Protein AF-A0A2G9YHU0-F1 (afdb_monomer_lite)

Secondary structure (DSSP, 8-state):
-HHHHHHHHHHHHHHHHHHHHHHHHHHHHHHHHHHHHHHHHHHHHHHHHHHHHHHHHHHHHHHHHHHTT-STTHHHHHHHHHHHHHHHHHHHHHHHHHHHHHHHHHHHHHHHHHHHHHHHHHHHHHHHHHHHHHHHHHHHHHHHHHHTT-HHHHHHHHHHHHHHHHHHHHHHHHHHT-

pLDDT: mean 85.71, std 12.7, range [45.47, 98.62]

Foldseek 3Di:
DVLVVLLVVLVVLLVVLVVVLVVLVVVLVVLVVVLVVLVVVLVVLVVVLVVLVVVLVVLVVVLVVVVVPDDPCNVVSVVVSVVSVVVSVVSVVVSVVSVVVSVVSVVVSVVSVVVSVVSVVVSVVSVLVSVLSVVVVVLVVVLCVVCVPPPPSSVVSVVVVVVVSVVSVVVVVVVVPD

Structure (mmCIF, N/CA/C/O backbone):
data_AF-A0A2G9YHU0-F1
#
_entry.id   AF-A0A2G9YHU0-F1
#
loop_
_atom_site.group_PDB
_atom_site.id
_atom_site.type_symbol
_atom_site.label_atom_id
_atom_site.label_alt_id
_atom_site.label_comp_id
_atom_site.label_asym_id
_atom_site.label_entity_id
_atom_site.label_seq_id
_atom_site.pdbx_PDB_ins_code
_atom_site.Cartn_x
_atom_site.Cartn_y
_atom_site.Cartn_z
_atom_site.occupancy
_atom_site.B_iso_or_equiv
_atom_site.auth_seq_id
_atom_site.auth_comp_id
_atom_site.auth_asym_id
_atom_site.auth_atom_id
_atom_site.pdbx_PDB_model_num
ATOM 1 N N . SER A 1 1 ? 19.399 -10.855 -33.522 1.00 75.50 1 SER A N 1
ATOM 2 C CA . SER A 1 1 ? 20.306 -9.708 -33.266 1.00 75.50 1 SER A CA 1
ATOM 3 C C . SER A 1 1 ? 20.330 -9.378 -31.775 1.00 75.50 1 SER A C 1
ATOM 5 O O . SER A 1 1 ? 19.278 -9.422 -31.148 1.00 75.50 1 SER A O 1
ATOM 7 N N . PHE A 1 2 ? 21.491 -9.037 -31.202 1.00 84.06 2 PHE A N 1
ATOM 8 C CA . PHE A 1 2 ? 21.651 -8.672 -29.781 1.00 84.06 2 PHE A CA 1
ATOM 9 C C . PHE A 1 2 ? 20.652 -7.591 -29.313 1.00 84.06 2 PHE A C 1
ATOM 11 O O . PHE A 1 2 ? 20.004 -7.749 -28.280 1.00 84.06 2 PHE A O 1
ATOM 18 N N . LEU A 1 3 ? 20.436 -6.544 -30.123 1.00 85.19 3 LEU A N 1
ATOM 19 C CA . LEU A 1 3 ? 19.481 -5.466 -29.817 1.00 85.19 3 LEU A CA 1
ATOM 20 C C . LEU A 1 3 ? 18.029 -5.960 -29.742 1.00 85.19 3 LEU A C 1
ATOM 22 O O . LEU A 1 3 ? 17.271 -5.530 -28.879 1.00 85.19 3 LEU A O 1
ATOM 26 N N . GLN A 1 4 ? 17.646 -6.905 -30.602 1.00 88.06 4 GLN A N 1
ATOM 27 C CA . GLN A 1 4 ? 16.307 -7.497 -30.594 1.00 88.06 4 GLN A CA 1
ATOM 28 C C . GLN A 1 4 ? 16.059 -8.314 -29.320 1.00 88.06 4 GLN A C 1
ATOM 30 O O . GLN A 1 4 ? 14.980 -8.223 -28.740 1.00 88.06 4 GLN A O 1
ATOM 35 N N . ASN A 1 5 ? 17.066 -9.056 -28.850 1.00 91.19 5 ASN A N 1
ATOM 36 C CA . ASN A 1 5 ? 16.973 -9.793 -27.589 1.00 91.19 5 ASN A CA 1
ATOM 37 C C . ASN A 1 5 ? 16.844 -8.837 -26.395 1.00 91.19 5 ASN A C 1
ATOM 39 O O . ASN A 1 5 ? 16.024 -9.078 -25.511 1.00 91.19 5 ASN A O 1
ATOM 43 N N . LYS A 1 6 ? 17.581 -7.716 -26.398 1.00 89.50 6 LYS A N 1
ATOM 44 C CA . LYS A 1 6 ? 17.480 -6.682 -25.356 1.00 89.50 6 LYS A CA 1
ATOM 45 C C . LYS A 1 6 ? 16.096 -6.020 -25.326 1.00 89.50 6 LYS A C 1
ATOM 47 O O . LYS A 1 6 ? 15.517 -5.887 -24.253 1.00 89.50 6 LYS A O 1
ATOM 52 N N . ILE A 1 7 ? 15.530 -5.687 -26.489 1.00 91.50 7 ILE A N 1
ATOM 53 C CA . ILE A 1 7 ? 14.160 -5.152 -26.607 1.00 91.50 7 ILE A CA 1
ATOM 54 C C . ILE A 1 7 ? 13.130 -6.172 -26.105 1.00 91.50 7 ILE A C 1
ATOM 56 O O . ILE A 1 7 ? 12.241 -5.816 -25.335 1.00 91.50 7 ILE A O 1
ATOM 60 N N . LYS A 1 8 ? 13.258 -7.451 -26.489 1.00 95.00 8 LYS A N 1
ATOM 61 C CA . LYS A 1 8 ? 12.355 -8.516 -26.025 1.00 95.00 8 LYS A CA 1
ATOM 62 C C . LYS A 1 8 ? 12.417 -8.685 -24.504 1.00 95.00 8 LYS A C 1
ATOM 64 O O . LYS A 1 8 ? 11.370 -8.788 -23.875 1.00 95.00 8 LYS A O 1
ATOM 69 N N . LYS A 1 9 ? 13.617 -8.660 -23.915 1.00 94.81 9 LYS A N 1
ATOM 70 C CA . LYS A 1 9 ? 13.801 -8.711 -22.458 1.00 94.81 9 LYS A CA 1
ATOM 71 C C . LYS A 1 9 ? 13.113 -7.531 -21.765 1.00 94.81 9 LYS A C 1
ATOM 73 O O . LYS A 1 9 ? 12.344 -7.757 -20.840 1.00 94.81 9 LYS A O 1
ATOM 78 N N . LEU A 1 10 ? 13.326 -6.308 -22.252 1.00 93.50 10 LEU A N 1
ATOM 79 C CA . LEU A 1 10 ? 12.686 -5.111 -21.695 1.00 93.50 10 LEU A CA 1
ATOM 80 C C . LEU A 1 10 ? 11.157 -5.170 -21.802 1.00 93.50 10 LEU A C 1
ATOM 82 O O . LEU A 1 10 ? 10.477 -4.828 -20.845 1.00 93.50 10 LEU A O 1
ATOM 86 N N . ASN A 1 11 ? 10.605 -5.665 -22.915 1.00 94.50 11 ASN A N 1
ATOM 87 C CA . ASN A 1 11 ? 9.157 -5.864 -23.051 1.00 94.50 11 ASN A CA 1
ATOM 88 C C . ASN A 1 11 ? 8.593 -6.810 -21.985 1.00 94.50 11 ASN A C 1
ATOM 90 O O . ASN A 1 11 ? 7.538 -6.527 -21.424 1.00 94.50 11 ASN A O 1
ATOM 94 N N . LEU A 1 12 ? 9.289 -7.916 -21.706 1.00 97.12 12 LEU A N 1
ATOM 95 C CA . LEU A 1 12 ? 8.872 -8.862 -20.670 1.00 97.12 12 LEU A CA 1
ATOM 96 C C . LEU A 1 12 ? 8.942 -8.230 -19.276 1.00 97.12 12 LEU A C 1
ATOM 98 O O . LEU A 1 12 ? 7.997 -8.371 -18.509 1.00 97.12 12 LEU A O 1
ATOM 102 N N . GLN A 1 13 ? 10.014 -7.494 -18.975 1.00 94.56 13 GLN A N 1
ATOM 103 C CA . GLN A 1 13 ? 10.182 -6.808 -17.689 1.00 94.56 13 GLN A CA 1
ATOM 104 C C . GLN A 1 13 ? 9.116 -5.726 -17.465 1.00 94.56 13 GLN A C 1
ATOM 106 O O . GLN A 1 13 ? 8.510 -5.685 -16.400 1.00 94.56 13 GLN A O 1
ATOM 111 N N . ILE A 1 14 ? 8.821 -4.917 -18.488 1.00 96.06 14 ILE A N 1
ATOM 112 C CA . ILE A 1 14 ? 7.749 -3.912 -18.446 1.00 96.06 14 ILE A CA 1
ATOM 113 C C . ILE A 1 14 ? 6.390 -4.589 -18.247 1.00 96.06 14 ILE A C 1
ATOM 115 O O . ILE A 1 14 ? 5.588 -4.144 -17.431 1.00 96.06 14 ILE A O 1
ATOM 119 N N . GLY A 1 15 ? 6.122 -5.675 -18.981 1.00 96.81 15 GLY A N 1
ATOM 120 C CA . GLY A 1 15 ? 4.884 -6.441 -18.844 1.00 96.81 15 GLY A CA 1
ATOM 121 C C . GLY A 1 15 ? 4.704 -7.003 -17.434 1.00 96.81 15 GLY A C 1
ATOM 122 O O . GLY A 1 15 ? 3.647 -6.822 -16.836 1.00 96.81 15 GLY A O 1
ATOM 123 N N . GLN A 1 16 ? 5.753 -7.615 -16.883 1.00 97.06 16 GLN A N 1
ATOM 124 C CA . GLN A 1 16 ? 5.774 -8.115 -15.510 1.00 97.06 16 GLN A CA 1
ATOM 125 C C . GLN A 1 16 ? 5.538 -6.992 -14.493 1.00 97.06 16 GLN A C 1
ATOM 127 O O . GLN A 1 16 ? 4.684 -7.133 -13.621 1.00 97.06 16 GLN A O 1
ATOM 132 N N . GLY A 1 17 ? 6.237 -5.863 -14.633 1.00 96.50 17 GLY A N 1
ATOM 133 C CA . GLY A 1 17 ? 6.063 -4.712 -13.750 1.00 96.50 17 GLY A CA 1
ATOM 134 C C . GLY A 1 17 ? 4.639 -4.153 -13.790 1.00 96.50 17 GLY A C 1
ATOM 135 O O . GLY A 1 17 ? 4.060 -3.861 -12.751 1.00 96.50 17 GLY A O 1
ATOM 136 N N . ASN A 1 18 ? 4.020 -4.068 -14.970 1.00 97.00 18 ASN A N 1
ATOM 137 C CA . ASN A 1 18 ? 2.636 -3.603 -15.092 1.00 97.00 18 ASN A CA 1
ATOM 138 C C . ASN A 1 18 ? 1.635 -4.548 -14.408 1.00 97.00 18 ASN A C 1
ATOM 140 O O . ASN A 1 18 ? 0.647 -4.083 -13.840 1.00 97.00 18 ASN A O 1
ATOM 144 N N . LEU A 1 19 ? 1.881 -5.863 -14.448 1.00 98.19 19 LEU A N 1
ATOM 145 C CA . LEU A 1 19 ? 1.065 -6.836 -13.718 1.00 98.19 19 LEU A CA 1
ATOM 146 C C . LEU A 1 19 ? 1.221 -6.670 -12.204 1.00 98.19 19 LEU A C 1
ATOM 148 O O . LEU A 1 19 ? 0.216 -6.646 -11.504 1.00 98.19 19 LEU A O 1
ATOM 152 N N . MET A 1 20 ? 2.447 -6.475 -11.720 1.00 97.50 20 MET A N 1
ATOM 153 C CA . MET A 1 20 ? 2.717 -6.194 -10.306 1.00 97.50 20 MET A CA 1
ATOM 154 C C . MET A 1 20 ? 2.054 -4.887 -9.841 1.00 97.50 20 MET A C 1
ATOM 156 O O . MET A 1 20 ? 1.403 -4.876 -8.806 1.00 97.50 20 MET A O 1
ATOM 160 N N . ILE A 1 21 ? 2.101 -3.804 -10.632 1.00 97.62 21 ILE A N 1
ATOM 161 C CA . ILE A 1 21 ? 1.372 -2.554 -10.321 1.00 97.62 21 ILE A CA 1
ATOM 162 C C . ILE A 1 21 ? -0.132 -2.803 -10.184 1.00 97.62 21 ILE A C 1
ATOM 164 O O . ILE A 1 21 ? -0.789 -2.195 -9.336 1.00 97.62 21 ILE A O 1
ATOM 168 N N . LYS A 1 22 ? -0.697 -3.645 -11.057 1.00 98.06 22 LYS A N 1
ATOM 169 C CA . LYS A 1 22 ? -2.117 -3.993 -11.002 1.00 98.06 22 LYS A CA 1
ATOM 170 C C . LYS A 1 22 ? -2.435 -4.779 -9.732 1.00 98.06 22 LYS A C 1
ATOM 172 O O . LYS A 1 22 ? -3.439 -4.477 -9.098 1.00 98.06 22 LYS A O 1
ATOM 177 N N . ASP A 1 23 ? -1.589 -5.738 -9.376 1.00 97.88 23 ASP A N 1
ATOM 178 C CA . ASP A 1 23 ? -1.731 -6.558 -8.172 1.00 97.88 23 ASP A CA 1
ATOM 179 C C . ASP A 1 23 ? -1.664 -5.710 -6.894 1.00 97.88 23 ASP A C 1
ATOM 181 O O . ASP A 1 23 ? -2.615 -5.700 -6.115 1.00 97.88 23 ASP A O 1
ATOM 185 N N . ILE A 1 24 ? -0.639 -4.861 -6.764 1.00 97.88 24 ILE A N 1
ATOM 186 C CA . ILE A 1 24 ? -0.524 -3.883 -5.670 1.00 97.88 24 ILE A CA 1
ATOM 187 C C . ILE A 1 24 ? -1.751 -2.959 -5.641 1.00 97.88 24 ILE A C 1
ATOM 189 O O . ILE A 1 24 ? -2.280 -2.628 -4.585 1.00 97.88 24 ILE A O 1
ATOM 193 N N . GLY A 1 25 ? -2.267 -2.561 -6.809 1.00 98.06 25 GLY A N 1
ATOM 194 C CA . GLY A 1 25 ? -3.503 -1.786 -6.907 1.00 98.06 25 GLY A CA 1
ATOM 195 C C . GLY A 1 25 ? -4.731 -2.496 -6.324 1.00 98.06 25 GLY A C 1
ATOM 196 O O . GLY A 1 25 ? -5.563 -1.834 -5.708 1.00 98.06 25 GLY A O 1
ATOM 197 N N . ILE A 1 26 ? -4.839 -3.815 -6.493 1.00 98.44 26 ILE A N 1
ATOM 198 C CA . ILE A 1 26 ? -5.908 -4.632 -5.900 1.00 98.44 26 ILE A CA 1
ATOM 199 C C . ILE A 1 26 ? -5.705 -4.749 -4.386 1.00 98.44 26 ILE A C 1
ATOM 201 O O . ILE A 1 26 ? -6.672 -4.607 -3.640 1.00 98.44 26 ILE A O 1
ATOM 205 N N . GLN A 1 27 ? -4.466 -4.949 -3.929 1.00 98.12 27 GLN A N 1
ATOM 206 C CA . GLN A 1 27 ? -4.137 -4.990 -2.501 1.00 98.12 27 GLN A CA 1
ATOM 207 C C . GLN A 1 27 ? -4.520 -3.682 -1.802 1.00 98.12 27 GLN A C 1
ATOM 209 O O . GLN A 1 27 ? -5.249 -3.724 -0.818 1.00 98.12 27 GLN A O 1
ATOM 214 N N . ILE A 1 28 ? -4.155 -2.527 -2.374 1.00 98.31 28 ILE A N 1
ATOM 215 C CA . ILE A 1 28 ? -4.538 -1.203 -1.855 1.00 98.31 28 ILE A CA 1
ATOM 216 C C . ILE A 1 28 ? -6.060 -1.083 -1.710 1.00 98.31 28 ILE A C 1
ATOM 218 O O . ILE A 1 28 ? -6.538 -0.641 -0.670 1.00 98.31 28 ILE A O 1
ATOM 222 N N . GLN A 1 29 ? -6.834 -1.500 -2.719 1.00 98.44 29 GLN A N 1
ATOM 223 C CA . GLN A 1 29 ? -8.302 -1.470 -2.647 1.00 98.44 29 GLN A CA 1
ATOM 224 C C . GLN A 1 29 ? -8.851 -2.385 -1.542 1.00 98.44 29 GLN A C 1
ATOM 226 O O . GLN A 1 29 ? -9.826 -2.035 -0.874 1.00 98.44 29 GLN A O 1
ATOM 231 N N . GLY A 1 30 ? -8.231 -3.551 -1.344 1.00 98.38 30 GLY A N 1
ATOM 232 C CA . GLY A 1 30 ? -8.536 -4.455 -0.237 1.00 98.38 30 GLY A CA 1
ATOM 233 C C . GLY A 1 30 ? -8.295 -3.787 1.116 1.00 98.38 30 GLY A C 1
ATOM 234 O O . GLY A 1 30 ? -9.221 -3.689 1.922 1.00 98.38 30 GLY A O 1
ATOM 235 N N . THR A 1 31 ? -7.099 -3.236 1.323 1.00 97.69 31 THR A N 1
ATOM 236 C CA . THR A 1 31 ? -6.722 -2.528 2.553 1.00 97.69 31 THR A CA 1
ATOM 237 C C . THR A 1 31 ? -7.624 -1.316 2.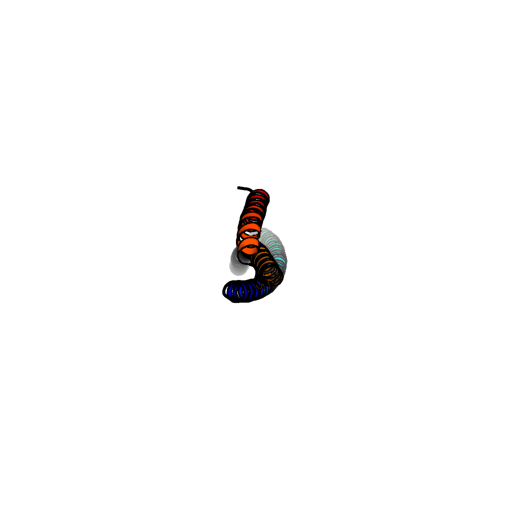810 1.00 97.69 31 THR A C 1
ATOM 239 O O . THR A 1 31 ? -8.067 -1.106 3.934 1.00 97.69 31 THR A O 1
ATOM 242 N N . GLU A 1 32 ? -7.985 -0.537 1.784 1.00 98.25 32 GLU A N 1
ATOM 243 C CA . GLU A 1 32 ? -8.938 0.579 1.915 1.00 98.25 32 GLU A CA 1
ATOM 244 C C . GLU A 1 32 ? -10.315 0.116 2.399 1.00 98.25 32 GLU A C 1
ATOM 246 O O . GLU A 1 32 ? -10.923 0.749 3.266 1.00 98.25 32 GLU A O 1
ATOM 251 N N . LYS A 1 33 ? -10.808 -1.009 1.873 1.00 98.62 33 LYS A N 1
ATOM 252 C CA . LYS A 1 33 ? -12.073 -1.591 2.326 1.00 98.62 33 LYS A CA 1
ATOM 253 C C . LYS A 1 33 ? -11.990 -2.023 3.790 1.00 98.62 33 LYS A C 1
ATOM 255 O O . LYS A 1 33 ? -12.926 -1.768 4.545 1.00 98.62 33 LYS A O 1
ATOM 260 N N . GLU A 1 34 ? -10.885 -2.637 4.201 1.00 98.12 34 GLU A N 1
ATOM 261 C CA . GLU A 1 34 ? -10.658 -3.031 5.595 1.00 98.12 34 GLU A CA 1
ATOM 262 C C . GLU A 1 34 ? -10.553 -1.823 6.534 1.00 98.12 34 GLU A C 1
ATOM 264 O O . GLU A 1 34 ? -11.130 -1.848 7.623 1.00 98.12 34 GLU A O 1
ATOM 269 N N . ILE A 1 35 ? -9.908 -0.732 6.106 1.00 98.44 35 ILE A N 1
ATOM 270 C CA . ILE A 1 35 ? -9.858 0.536 6.854 1.00 98.44 35 ILE A CA 1
ATOM 271 C C . ILE A 1 35 ? -11.266 1.099 7.066 1.00 98.44 35 ILE A C 1
ATOM 273 O O . ILE A 1 35 ? -11.582 1.559 8.169 1.00 98.44 35 ILE A O 1
ATOM 277 N N . ASN A 1 36 ? -12.122 1.054 6.042 1.00 98.44 36 ASN A N 1
ATOM 278 C CA . ASN A 1 36 ? -13.503 1.531 6.140 1.00 98.44 36 ASN A CA 1
ATOM 279 C C . ASN A 1 36 ? -14.309 0.687 7.134 1.00 98.44 36 ASN A C 1
ATOM 281 O O . ASN A 1 36 ? -14.852 1.233 8.090 1.00 98.44 36 ASN A O 1
ATOM 285 N N . VAL A 1 37 ? -14.280 -0.643 6.994 1.00 98.38 37 VAL A N 1
ATOM 286 C CA . VAL A 1 37 ? -14.945 -1.568 7.932 1.00 98.38 37 VAL A CA 1
ATOM 287 C C . VAL A 1 37 ? -14.447 -1.363 9.367 1.00 98.38 37 VAL A C 1
ATOM 289 O O . VAL A 1 37 ? -15.231 -1.340 10.316 1.00 98.38 37 VAL A O 1
ATOM 292 N N . THR A 1 38 ? -13.139 -1.174 9.544 1.00 97.38 38 THR A N 1
ATOM 293 C CA . THR A 1 38 ? -12.536 -0.915 10.857 1.00 97.38 38 THR A CA 1
ATOM 294 C C . THR A 1 38 ? -12.992 0.435 11.423 1.00 97.38 38 THR A C 1
ATOM 296 O O . THR A 1 38 ? -13.277 0.538 12.614 1.00 97.38 38 THR A O 1
ATOM 299 N N . SER A 1 39 ? -13.125 1.465 10.583 1.00 97.94 39 SER A N 1
ATOM 300 C CA . SER A 1 39 ? -13.613 2.797 10.975 1.00 97.94 39 SER A CA 1
ATOM 301 C C . SER A 1 39 ? -15.083 2.789 11.400 1.00 97.94 39 SER A C 1
ATOM 303 O O . SER A 1 39 ? -15.443 3.442 12.387 1.00 97.94 39 SER A O 1
ATOM 305 N N . ASP A 1 40 ? -15.915 2.012 10.711 1.00 98.25 40 ASP A N 1
ATOM 306 C CA . ASP A 1 40 ? -17.314 1.806 11.090 1.00 98.25 40 ASP A CA 1
ATOM 307 C C . ASP A 1 40 ? -17.386 1.120 12.458 1.00 98.25 40 ASP A C 1
ATOM 309 O O . ASP A 1 40 ? -18.048 1.608 13.376 1.00 98.25 40 ASP A O 1
ATOM 313 N N . LYS A 1 41 ? -16.580 0.071 12.661 1.00 97.50 41 LYS A N 1
ATOM 314 C CA . LYS A 1 41 ? -16.517 -0.646 13.939 1.00 97.50 41 LYS A CA 1
ATOM 315 C C . LYS A 1 41 ? -16.014 0.218 15.098 1.00 97.50 41 LYS A C 1
ATOM 317 O O . LYS A 1 41 ? -16.503 0.079 16.220 1.00 97.50 41 LYS A O 1
ATOM 322 N N . ILE A 1 42 ? -15.073 1.136 14.853 1.00 97.56 42 ILE A N 1
ATOM 323 C CA . ILE A 1 42 ? -14.651 2.154 15.836 1.00 97.56 42 ILE A CA 1
ATOM 324 C C . ILE A 1 42 ? -15.845 3.020 16.237 1.00 97.56 42 ILE A C 1
ATOM 326 O O . ILE A 1 42 ? -16.068 3.253 17.425 1.00 97.56 42 ILE A O 1
ATOM 330 N N . SER A 1 43 ? -16.627 3.477 15.260 1.00 97.75 43 SER A N 1
ATOM 331 C CA . SER A 1 43 ? -17.787 4.343 15.488 1.00 97.75 43 SER A CA 1
ATOM 332 C C . SER A 1 43 ? -18.872 3.633 16.301 1.00 97.75 43 SER A C 1
ATOM 334 O O . SER A 1 43 ? -19.346 4.176 17.302 1.00 97.75 43 SER A O 1
ATOM 336 N N . GLU A 1 44 ? -19.197 2.391 15.940 1.00 96.38 44 GLU A N 1
ATOM 337 C CA . GLU A 1 44 ? -20.127 1.530 16.679 1.00 96.38 44 GLU A CA 1
ATOM 338 C C . GLU A 1 44 ? -19.652 1.269 18.116 1.00 96.38 44 GLU A C 1
ATOM 340 O O . GLU A 1 44 ? -20.416 1.424 19.071 1.00 96.38 44 GLU A O 1
ATOM 345 N N . THR A 1 45 ? -18.370 0.937 18.294 1.00 94.12 45 THR A N 1
ATOM 346 C CA . THR A 1 45 ? -17.789 0.650 19.616 1.00 94.12 45 THR A CA 1
ATOM 347 C C . THR A 1 45 ? -17.781 1.897 20.502 1.00 94.12 45 THR A C 1
ATOM 349 O O . THR A 1 45 ? -18.121 1.820 21.683 1.00 94.12 45 THR A O 1
ATOM 352 N N . ARG A 1 46 ? -17.459 3.071 19.942 1.00 95.81 46 ARG A N 1
ATOM 353 C CA . ARG A 1 46 ? -17.535 4.357 20.657 1.00 95.81 46 ARG A CA 1
ATOM 354 C C . ARG A 1 46 ? -18.962 4.685 21.082 1.00 95.81 46 ARG A C 1
ATOM 356 O O . ARG A 1 46 ? -19.166 5.168 22.195 1.00 95.81 46 ARG A O 1
ATOM 363 N N . PHE A 1 47 ? -19.943 4.417 20.222 1.00 95.25 47 PHE A N 1
ATOM 364 C CA . PHE A 1 47 ? -21.352 4.608 20.557 1.00 95.25 47 PHE A CA 1
ATOM 365 C C . PHE A 1 47 ? -21.788 3.689 21.706 1.00 95.25 47 PHE A C 1
ATOM 367 O O . PHE A 1 47 ? -22.339 4.173 22.695 1.00 95.25 47 PHE A O 1
ATOM 374 N N . ALA A 1 48 ? -21.468 2.394 21.631 1.00 90.31 48 ALA A N 1
ATOM 375 C CA . ALA A 1 48 ? -21.746 1.433 22.699 1.00 90.31 48 ALA A CA 1
ATOM 376 C C . ALA A 1 48 ? -21.088 1.830 24.032 1.00 90.31 48 ALA A C 1
ATOM 378 O O . ALA A 1 48 ? -21.741 1.799 25.076 1.00 90.31 48 ALA A O 1
ATOM 379 N N . LEU A 1 49 ? -19.823 2.268 24.004 1.00 92.06 49 LEU A N 1
ATOM 380 C CA . LEU A 1 49 ? -19.121 2.743 25.198 1.00 92.06 49 LEU A CA 1
ATOM 381 C C . LEU A 1 49 ? -19.815 3.964 25.812 1.00 92.06 49 LEU A C 1
ATOM 383 O O . LEU A 1 49 ? -20.036 4.012 27.020 1.00 92.06 49 LEU A O 1
ATOM 387 N N . LYS A 1 50 ? -20.205 4.939 24.983 1.00 93.62 50 LYS A N 1
ATOM 388 C CA . LYS A 1 50 ? -20.925 6.137 25.432 1.00 93.62 50 LYS A CA 1
ATOM 389 C C . LYS A 1 50 ? -22.251 5.781 26.107 1.00 93.62 50 LYS A C 1
ATOM 391 O O . LYS A 1 50 ? -22.552 6.319 27.173 1.00 93.62 50 LYS A O 1
ATOM 396 N N . GLU A 1 51 ? -23.035 4.887 25.510 1.00 91.69 51 GLU A N 1
ATOM 397 C CA . GLU A 1 51 ? -24.312 4.460 26.085 1.00 91.69 51 GLU A CA 1
ATOM 398 C C . GLU A 1 51 ? -24.126 3.680 27.389 1.00 91.69 51 GLU A C 1
ATOM 400 O O . GLU A 1 51 ? -24.841 3.931 28.359 1.00 91.69 51 GLU A O 1
ATOM 405 N N . SER A 1 52 ? -23.116 2.815 27.457 1.00 88.06 52 SER A N 1
ATOM 406 C CA . SER A 1 52 ? -22.792 2.066 28.671 1.00 88.06 52 SER A CA 1
ATOM 407 C C . SER A 1 52 ? -22.337 2.983 29.817 1.00 88.06 52 SER A C 1
ATOM 409 O O . SER A 1 52 ? -22.821 2.857 30.941 1.00 88.06 52 SER A O 1
ATOM 411 N N . LEU A 1 53 ? -21.503 3.994 29.542 1.00 89.19 53 LEU A N 1
ATOM 412 C CA . LEU A 1 53 ? -21.123 5.017 30.529 1.00 89.19 53 LEU A CA 1
ATOM 413 C C . LEU A 1 53 ? -22.321 5.862 30.990 1.00 89.19 53 LEU A C 1
ATOM 415 O O . LEU A 1 53 ? -22.411 6.240 32.160 1.00 89.19 53 LEU A O 1
ATOM 419 N N . ARG A 1 54 ? -23.270 6.150 30.090 1.00 90.25 54 ARG A N 1
ATOM 420 C CA . ARG A 1 54 ? -24.511 6.860 30.428 1.00 90.25 54 ARG A CA 1
ATOM 421 C C . ARG A 1 54 ? -25.387 6.046 31.380 1.00 90.25 54 ARG A C 1
ATOM 423 O O . ARG A 1 54 ? -25.972 6.633 32.289 1.00 90.25 54 ARG A O 1
ATOM 430 N N . ILE A 1 55 ? -25.494 4.734 31.167 1.00 87.94 55 ILE A N 1
ATOM 431 C CA . ILE A 1 55 ? -26.220 3.819 32.060 1.00 87.94 55 ILE A CA 1
ATOM 432 C C . ILE A 1 55 ? -25.505 3.739 33.408 1.00 87.94 55 ILE A C 1
ATOM 434 O O . ILE A 1 55 ? -26.147 3.979 34.424 1.00 87.94 55 ILE A O 1
ATOM 438 N N . LEU A 1 56 ? -24.185 3.527 33.412 1.00 86.69 56 LEU A N 1
ATOM 439 C CA . LEU A 1 56 ? -23.377 3.481 34.633 1.00 86.69 56 LEU A CA 1
ATOM 440 C C . LEU A 1 56 ? -23.615 4.720 35.509 1.00 86.69 56 LEU A C 1
ATOM 442 O O . LEU A 1 56 ? -23.984 4.592 36.667 1.00 86.69 56 LEU A O 1
ATOM 446 N N . ASN A 1 57 ? -23.528 5.922 34.934 1.00 86.75 57 ASN A N 1
ATOM 447 C CA . ASN A 1 57 ? -23.756 7.175 35.661 1.00 86.75 57 ASN A CA 1
ATOM 448 C C . ASN A 1 57 ? -25.191 7.308 36.217 1.00 86.75 57 ASN A C 1
ATOM 450 O O . ASN A 1 57 ? -25.408 7.951 37.241 1.00 86.75 57 ASN A O 1
ATOM 454 N N . LYS A 1 58 ? -26.196 6.728 35.548 1.00 86.81 58 LYS A N 1
ATOM 455 C CA . LYS A 1 58 ? -27.573 6.708 36.066 1.00 86.81 58 LYS A CA 1
ATOM 456 C C . LYS A 1 58 ? -27.723 5.733 37.228 1.00 86.81 58 LYS A C 1
ATOM 458 O O . LYS A 1 58 ? -28.365 6.090 38.208 1.00 86.81 58 LYS A O 1
ATOM 463 N N . GLU A 1 59 ? -27.149 4.539 37.111 1.00 82.19 59 GLU A N 1
ATOM 464 C CA . GLU A 1 59 ? -27.217 3.512 38.152 1.00 82.19 59 GLU A CA 1
ATOM 465 C C . GLU A 1 59 ? -26.417 3.922 39.396 1.00 82.19 59 GLU A C 1
ATOM 467 O O . GLU A 1 59 ? -26.947 3.842 40.499 1.00 82.19 59 GLU A O 1
ATOM 472 N N . SER A 1 60 ? -25.217 4.499 39.245 1.00 79.94 60 SER A N 1
ATOM 473 C CA . SER A 1 60 ? -24.440 5.032 40.377 1.00 79.94 60 SER A CA 1
ATOM 474 C C . SER A 1 60 ? -25.229 6.062 41.196 1.00 79.94 60 SER A C 1
ATOM 476 O O . SER A 1 60 ? -25.266 5.979 42.417 1.00 79.94 60 SER A O 1
ATOM 478 N N . LYS A 1 61 ? -25.943 6.981 40.528 1.00 80.19 61 LYS A N 1
ATOM 479 C CA . LYS A 1 61 ? -26.773 8.000 41.196 1.00 80.19 61 LYS A CA 1
ATOM 480 C C . LYS A 1 61 ? -27.991 7.432 41.926 1.00 80.19 61 LYS A C 1
ATOM 482 O O . LYS A 1 61 ? -28.463 8.058 42.869 1.00 80.19 61 LYS A O 1
ATOM 487 N N . LYS A 1 62 ? -28.544 6.300 41.473 1.00 75.56 62 LYS A N 1
ATOM 488 C CA . LYS A 1 62 ? -29.617 5.601 42.201 1.00 75.56 62 LYS A CA 1
ATOM 489 C C . LYS A 1 62 ? -29.066 4.917 43.444 1.00 75.56 62 LYS A C 1
ATOM 491 O O . LYS A 1 62 ? -29.682 5.032 44.496 1.00 75.56 62 LYS A O 1
ATOM 496 N N . GLY A 1 63 ? -27.894 4.292 43.327 1.00 68.81 63 GLY A N 1
ATOM 497 C CA . GLY A 1 63 ? -27.189 3.676 44.447 1.00 68.81 63 GLY A CA 1
ATOM 498 C C . GLY A 1 63 ? -26.980 4.636 45.606 1.00 68.81 63 GLY A C 1
ATOM 499 O O . GLY A 1 63 ? -27.305 4.291 46.733 1.00 68.81 63 GLY A O 1
ATOM 500 N N . ASP A 1 64 ? -26.549 5.871 45.335 1.00 67.75 64 ASP A N 1
ATOM 501 C CA . ASP A 1 64 ? -26.393 6.904 46.372 1.00 67.75 64 ASP A CA 1
ATOM 502 C C . ASP A 1 64 ? -27.695 7.159 47.163 1.00 67.75 64 ASP A C 1
ATOM 504 O O . ASP A 1 64 ? -27.658 7.440 48.361 1.00 67.75 64 ASP A O 1
ATOM 508 N N . ILE A 1 65 ? -28.856 7.035 46.509 1.00 69.25 65 ILE A N 1
ATOM 509 C CA . ILE A 1 65 ? -30.182 7.216 47.117 1.00 69.25 65 ILE A CA 1
ATOM 510 C C . ILE A 1 65 ? -30.651 5.933 47.828 1.00 69.25 65 ILE A C 1
ATOM 512 O O . ILE A 1 65 ? -31.237 6.017 48.903 1.00 69.25 65 ILE A O 1
ATOM 516 N N . GLU A 1 66 ? -30.389 4.748 47.273 1.00 66.06 66 GLU A N 1
ATOM 517 C CA . GLU A 1 66 ? -30.738 3.451 47.880 1.00 66.06 66 GLU A CA 1
ATOM 518 C C . GLU A 1 66 ? -29.869 3.125 49.105 1.00 66.06 66 GLU A C 1
ATOM 520 O O . GLU A 1 66 ? -30.381 2.596 50.093 1.00 66.06 66 GLU A O 1
ATOM 525 N N . ILE A 1 67 ? -28.588 3.517 49.098 1.00 64.81 67 ILE A N 1
ATOM 526 C CA . ILE A 1 67 ? -27.662 3.421 50.243 1.00 64.81 67 ILE A CA 1
ATOM 527 C C . ILE A 1 67 ? -28.209 4.206 51.444 1.00 64.81 67 ILE A C 1
ATOM 529 O O . ILE A 1 67 ? -28.076 3.766 52.585 1.00 64.81 67 ILE A O 1
ATOM 533 N N . LEU A 1 68 ? -28.863 5.348 51.200 1.00 63.22 68 LEU A N 1
ATOM 534 C CA . LEU A 1 68 ? -29.522 6.130 52.250 1.00 63.22 68 LEU A CA 1
ATOM 535 C C . LEU A 1 68 ? -30.764 5.428 52.835 1.00 63.22 68 LEU A C 1
ATOM 537 O O . LEU A 1 68 ? -31.219 5.832 53.905 1.00 63.22 68 LEU A O 1
ATOM 541 N N . LEU A 1 69 ? -31.324 4.411 52.161 1.00 68.88 69 LEU A N 1
ATOM 542 C CA . LEU A 1 69 ? -32.653 3.856 52.448 1.00 68.88 69 LEU A CA 1
ATOM 543 C C . LEU A 1 69 ? -32.690 2.362 52.857 1.00 68.88 69 LEU A C 1
ATOM 545 O O . LEU A 1 69 ? -33.728 1.942 53.370 1.00 68.88 69 LEU A O 1
ATOM 549 N N . GLY A 1 70 ? -31.623 1.554 52.724 1.00 62.41 70 GLY A N 1
ATOM 550 C CA . GLY A 1 70 ? -31.628 0.177 53.270 1.00 62.41 70 GLY A CA 1
ATOM 551 C C . GLY A 1 70 ? -30.435 -0.736 52.925 1.00 62.41 70 GLY A C 1
ATOM 552 O O . GLY A 1 70 ? -29.832 -0.623 51.865 1.00 62.41 70 GLY A O 1
ATOM 553 N N . SER A 1 71 ? -30.105 -1.680 53.823 1.00 58.53 71 SER A N 1
ATOM 554 C CA . SER A 1 71 ? -28.877 -2.505 53.798 1.00 58.53 71 SER A CA 1
ATOM 555 C C . SER A 1 71 ? -28.950 -3.837 53.029 1.00 58.53 71 SER A C 1
ATOM 557 O O . SER A 1 71 ? -27.905 -4.348 52.632 1.00 58.53 71 SER A O 1
ATOM 559 N N . GLU A 1 72 ? -30.132 -4.422 52.801 1.00 60.38 72 GLU A N 1
ATOM 560 C CA . GLU A 1 72 ? -30.255 -5.781 52.224 1.00 60.38 72 GLU A CA 1
ATOM 561 C C . GLU A 1 72 ? -30.085 -5.847 50.693 1.00 60.38 72 GLU A C 1
ATOM 563 O O . GLU A 1 72 ? -29.696 -6.888 50.174 1.00 60.38 72 GLU A O 1
ATOM 568 N N . GLN A 1 73 ? -30.290 -4.745 49.961 1.00 70.19 73 GLN A N 1
ATOM 569 C CA . GLN A 1 73 ? -30.150 -4.694 48.489 1.00 70.19 73 GLN A CA 1
ATOM 570 C C . GLN A 1 73 ? -28.755 -4.237 48.018 1.00 70.19 73 GLN A C 1
ATOM 572 O O . GLN A 1 73 ? -28.460 -4.196 46.824 1.00 70.19 73 GLN A O 1
ATOM 577 N N .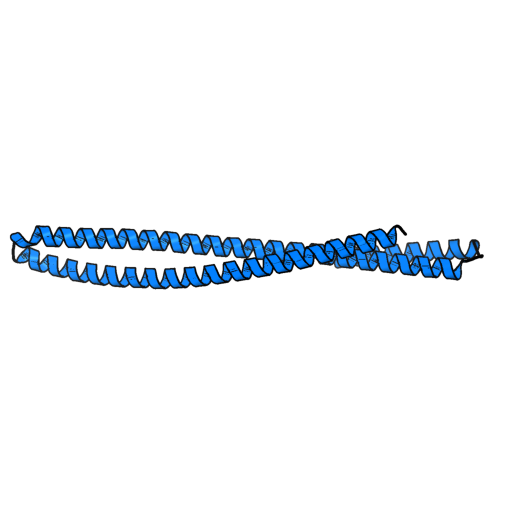 MET A 1 74 ? -27.865 -3.917 48.960 1.00 71.94 74 MET A N 1
ATOM 578 C CA . MET A 1 74 ? -26.562 -3.308 48.682 1.00 71.94 74 MET A CA 1
ATOM 579 C C . MET A 1 74 ? -25.614 -4.226 47.905 1.00 71.94 74 MET A C 1
ATOM 581 O O . MET A 1 74 ? -24.974 -3.790 46.951 1.00 71.94 74 MET A O 1
ATOM 585 N N . SER A 1 75 ? -25.521 -5.503 48.285 1.00 79.94 75 SER A N 1
ATOM 586 C CA . SER A 1 75 ? -24.585 -6.448 47.656 1.00 79.94 75 SER A CA 1
ATOM 587 C C . SER A 1 75 ? -24.887 -6.664 46.169 1.00 79.94 75 SER A C 1
ATOM 589 O O . SER A 1 75 ? -23.968 -6.695 45.343 1.00 79.94 75 SER A O 1
ATOM 591 N N . ASP A 1 76 ? -26.168 -6.771 45.815 1.00 79.12 76 ASP A N 1
ATOM 592 C CA . ASP A 1 76 ? -26.612 -6.960 44.432 1.00 79.12 76 ASP A CA 1
ATOM 593 C C . ASP A 1 76 ? -26.362 -5.702 43.593 1.00 79.12 76 ASP A C 1
ATOM 595 O O . ASP A 1 76 ? -25.872 -5.798 42.464 1.00 79.12 76 ASP A O 1
ATOM 599 N N . PHE A 1 77 ? -26.596 -4.518 44.173 1.00 80.25 77 PHE A N 1
ATOM 600 C CA . PHE A 1 77 ? -26.269 -3.235 43.553 1.00 80.25 77 PHE A CA 1
ATOM 601 C C . PHE A 1 77 ? -24.772 -3.118 43.226 1.00 80.25 77 PHE A C 1
ATOM 603 O O . PHE A 1 77 ? -24.407 -2.880 42.071 1.00 80.25 77 PHE A O 1
ATOM 610 N N . PHE A 1 78 ? -23.890 -3.334 44.211 1.00 80.75 78 PHE A N 1
ATOM 611 C CA . PHE A 1 78 ? -22.440 -3.245 43.997 1.00 80.75 78 PHE A CA 1
ATOM 612 C C . PHE A 1 78 ? -21.953 -4.281 42.982 1.00 80.75 78 PHE A C 1
ATOM 614 O O . PHE A 1 78 ? -21.148 -3.954 42.111 1.00 80.75 78 PHE A O 1
ATOM 621 N N . THR A 1 79 ? -22.492 -5.502 43.027 1.00 85.00 79 THR A N 1
ATOM 622 C CA . THR A 1 79 ? -22.181 -6.543 42.038 1.00 85.00 79 THR A CA 1
ATOM 623 C C . THR A 1 79 ? -22.562 -6.099 40.624 1.00 85.00 79 THR A C 1
ATOM 625 O O . THR A 1 79 ? -21.774 -6.251 39.687 1.00 85.00 79 THR A O 1
ATOM 628 N N . HIS A 1 80 ? -23.750 -5.514 40.446 1.00 83.31 80 HIS A N 1
ATOM 629 C CA . HIS A 1 80 ? -24.181 -4.981 39.156 1.00 83.31 80 HIS A CA 1
ATOM 630 C C . HIS A 1 80 ? -23.273 -3.841 38.669 1.00 83.31 80 HIS A C 1
ATOM 632 O O . HIS A 1 80 ? -22.855 -3.842 37.508 1.00 83.31 80 HIS A O 1
ATOM 638 N N . LEU A 1 81 ? -22.906 -2.914 39.559 1.00 84.12 81 LEU A N 1
ATOM 639 C CA . LEU A 1 81 ? -22.026 -1.792 39.244 1.00 84.12 81 LEU A CA 1
ATOM 640 C C . LEU A 1 81 ? -20.636 -2.267 38.791 1.00 84.12 81 LEU A C 1
ATOM 642 O O . LEU A 1 81 ? -20.175 -1.884 37.716 1.00 84.12 81 LEU A O 1
ATOM 646 N N . THR A 1 82 ? -20.006 -3.171 39.545 1.00 87.31 82 THR A N 1
ATOM 647 C CA . THR A 1 82 ? -18.700 -3.749 39.189 1.00 87.31 82 THR A CA 1
ATOM 648 C C . THR A 1 82 ? -18.751 -4.510 37.861 1.00 87.31 82 THR A C 1
ATOM 650 O O . THR A 1 82 ? -17.807 -4.447 37.064 1.00 87.31 82 THR A O 1
ATOM 653 N N . ASN A 1 83 ? -19.858 -5.200 37.568 1.00 87.81 83 ASN A N 1
ATOM 654 C CA . ASN A 1 83 ? -20.052 -5.861 36.277 1.00 87.81 83 ASN A CA 1
ATOM 655 C C . ASN A 1 83 ? -20.105 -4.853 35.117 1.00 87.81 83 ASN A C 1
ATOM 657 O O . ASN A 1 83 ? -19.473 -5.083 34.081 1.00 87.81 83 ASN A O 1
ATOM 661 N N . LEU A 1 84 ? -20.804 -3.724 35.286 1.00 85.75 84 LEU A N 1
ATOM 662 C CA . LEU A 1 84 ? -20.857 -2.651 34.287 1.00 85.75 84 LEU A CA 1
ATOM 663 C C . LEU A 1 84 ? -19.493 -1.975 34.086 1.00 85.75 84 LEU A C 1
ATOM 665 O O . LEU A 1 84 ? -19.093 -1.723 32.948 1.00 85.75 84 LEU A O 1
ATOM 669 N N . GLU A 1 85 ? -18.745 -1.714 35.157 1.00 88.12 85 GLU A N 1
ATOM 670 C CA . GLU A 1 85 ? -17.380 -1.174 35.076 1.00 88.12 85 GLU A CA 1
ATOM 671 C C . GLU A 1 85 ? -16.433 -2.127 34.340 1.00 88.12 85 GLU A C 1
ATOM 673 O O . GLU A 1 85 ? -15.696 -1.717 33.438 1.00 88.12 85 GLU A O 1
ATOM 678 N N . THR A 1 86 ? -16.504 -3.421 34.660 1.00 90.62 86 THR A N 1
ATOM 679 C CA . THR A 1 86 ? -15.717 -4.464 33.990 1.00 90.62 86 THR A CA 1
ATOM 680 C C . THR A 1 86 ? -16.050 -4.533 32.500 1.00 90.62 86 THR A C 1
ATOM 682 O O . THR A 1 86 ? -15.150 -4.640 31.662 1.00 90.62 86 THR A O 1
ATOM 685 N N . LEU A 1 87 ? -17.334 -4.446 32.142 1.00 88.56 87 LEU A N 1
ATOM 686 C CA . LEU A 1 87 ? -17.776 -4.402 30.751 1.00 88.56 87 LEU A CA 1
ATOM 687 C C . LEU A 1 87 ? -17.234 -3.161 30.027 1.00 88.56 87 LEU A C 1
ATOM 689 O O . LEU A 1 87 ? -16.679 -3.292 28.938 1.00 88.56 87 LEU A O 1
ATOM 693 N N . ASN A 1 88 ? -17.321 -1.978 30.642 1.00 89.56 88 ASN A N 1
ATOM 694 C CA . ASN A 1 88 ? -16.778 -0.735 30.086 1.00 89.56 88 ASN A CA 1
ATOM 695 C C . ASN A 1 88 ? -15.269 -0.815 29.846 1.00 89.56 88 ASN A C 1
ATOM 697 O O . ASN A 1 88 ? -14.793 -0.412 28.784 1.00 89.56 88 ASN A O 1
ATOM 701 N N . SER A 1 89 ? -14.525 -1.380 30.798 1.00 92.69 89 SER A N 1
ATOM 702 C CA . SER A 1 89 ? -13.085 -1.607 30.659 1.00 92.69 89 SER A CA 1
ATOM 703 C C . SER A 1 89 ? -12.770 -2.507 29.458 1.00 92.69 89 SER A C 1
ATOM 705 O O . SER A 1 89 ? -11.924 -2.169 28.627 1.00 92.69 89 SER A O 1
ATOM 707 N N . LYS A 1 90 ? -13.524 -3.602 29.280 1.00 91.88 90 LYS A N 1
ATOM 708 C CA . LYS A 1 90 ? -13.383 -4.499 28.120 1.00 91.88 90 LYS A CA 1
ATOM 709 C C . LYS A 1 90 ? -13.720 -3.811 26.793 1.00 91.88 90 LYS A C 1
ATOM 711 O O . LYS A 1 90 ? -12.986 -3.990 25.824 1.00 91.88 90 LYS A O 1
ATOM 716 N N . ILE A 1 91 ? -14.796 -3.022 26.738 1.00 91.31 91 ILE A N 1
ATOM 717 C CA . ILE A 1 91 ? -15.185 -2.268 25.533 1.00 91.31 91 ILE A CA 1
ATOM 718 C C . ILE A 1 91 ? -14.103 -1.243 25.175 1.00 91.31 91 ILE A C 1
ATOM 720 O O . ILE A 1 91 ? -13.707 -1.156 24.015 1.00 91.31 91 ILE A O 1
ATOM 724 N N . SER A 1 92 ? -13.586 -0.512 26.165 1.00 94.06 92 SER A N 1
ATOM 725 C CA . SER A 1 92 ? -12.494 0.449 25.982 1.00 94.06 92 SER A CA 1
ATOM 726 C C . SER A 1 92 ? -11.220 -0.228 25.463 1.00 94.06 92 SER A C 1
ATOM 728 O O . SER A 1 92 ? -10.643 0.210 24.471 1.00 94.06 92 SER A O 1
ATOM 730 N N . GLY A 1 93 ? -10.828 -1.366 26.049 1.00 95.25 93 GLY A N 1
ATOM 731 C CA . GLY A 1 93 ? -9.702 -2.161 25.553 1.00 95.25 93 GLY A CA 1
ATOM 732 C C . GLY A 1 93 ? -9.907 -2.647 24.113 1.00 95.25 93 GLY A C 1
ATOM 733 O O . GLY A 1 93 ? -8.997 -2.558 23.290 1.00 95.25 93 GLY A O 1
ATOM 734 N N . SER A 1 94 ? -11.119 -3.099 23.774 1.00 93.12 94 SER A N 1
ATOM 735 C CA . SER A 1 94 ? -11.461 -3.471 22.398 1.00 93.12 94 SER A CA 1
ATOM 736 C C . SER A 1 94 ? -11.372 -2.280 21.443 1.00 93.12 94 SER A C 1
ATOM 738 O O . SER A 1 94 ? -10.877 -2.448 20.332 1.00 93.12 94 SER A O 1
ATOM 740 N N . LEU A 1 95 ? -11.823 -1.092 21.852 1.00 95.88 95 LEU A N 1
ATOM 741 C CA . LEU A 1 95 ? -11.732 0.123 21.043 1.00 95.88 95 LEU A CA 1
ATOM 742 C C . LEU A 1 95 ? -10.272 0.461 20.724 1.00 95.88 95 LEU A C 1
ATOM 744 O O . LEU A 1 95 ? -9.942 0.630 19.553 1.00 95.88 95 LEU A O 1
ATOM 748 N N . THR A 1 96 ? -9.396 0.462 21.731 1.00 97.50 96 THR A N 1
ATOM 749 C CA . THR A 1 96 ? -7.955 0.700 21.550 1.00 97.50 96 THR A CA 1
ATOM 750 C C . THR A 1 96 ? -7.335 -0.288 20.560 1.00 97.50 96 THR A C 1
ATOM 752 O O . THR A 1 96 ? -6.557 0.103 19.691 1.00 97.50 96 THR A O 1
ATOM 755 N N . ASN A 1 97 ? -7.710 -1.568 20.639 1.00 96.94 97 ASN A N 1
ATOM 756 C CA . ASN A 1 97 ? -7.217 -2.586 19.710 1.00 96.94 97 ASN A CA 1
ATOM 757 C C . ASN A 1 97 ? -7.677 -2.325 18.267 1.00 96.94 97 ASN A C 1
ATOM 759 O O . ASN A 1 97 ? -6.885 -2.460 17.336 1.00 96.94 97 ASN A O 1
ATOM 763 N N . ILE A 1 98 ? -8.939 -1.932 18.069 1.00 96.56 98 ILE A N 1
ATOM 764 C CA . ILE A 1 98 ? -9.486 -1.632 16.737 1.00 96.56 98 ILE A CA 1
ATOM 765 C C . ILE A 1 98 ? -8.847 -0.350 16.169 1.00 96.56 98 ILE A C 1
ATOM 767 O O . ILE A 1 98 ? -8.520 -0.292 14.985 1.00 96.56 98 ILE A O 1
ATOM 771 N N . GLU A 1 99 ? -8.607 0.665 17.003 1.00 97.75 99 GLU A N 1
ATOM 772 C CA . GLU A 1 99 ? -7.888 1.882 16.607 1.00 97.75 99 GLU A CA 1
ATOM 773 C C . GLU A 1 99 ? -6.437 1.578 16.202 1.00 97.75 99 GLU A C 1
ATOM 775 O O . GLU A 1 99 ? -5.968 2.059 15.170 1.00 97.75 99 GLU A O 1
ATOM 780 N N . SER A 1 100 ? -5.742 0.719 16.953 1.00 98.31 100 SER A N 1
ATOM 781 C CA . SER A 1 100 ? -4.390 0.262 16.607 1.00 98.31 100 SER A CA 1
ATOM 782 C C . SER A 1 100 ? -4.355 -0.531 15.293 1.00 98.31 100 SER A C 1
ATOM 784 O O . SER A 1 100 ? -3.449 -0.338 14.474 1.00 98.31 100 SER A O 1
ATOM 786 N N . LEU A 1 101 ? -5.367 -1.372 15.052 1.00 97.94 101 LEU A N 1
ATOM 787 C CA . LEU A 1 101 ? -5.529 -2.084 13.785 1.00 97.94 101 LEU A CA 1
ATOM 788 C C . LEU A 1 101 ? -5.690 -1.102 12.620 1.00 97.94 101 LEU A C 1
ATOM 790 O O . LEU A 1 101 ? -4.997 -1.238 11.615 1.00 97.94 101 LEU A O 1
ATOM 794 N N . LYS A 1 102 ? -6.535 -0.073 12.769 1.00 97.88 102 LYS A N 1
ATOM 795 C CA . LYS A 1 102 ? -6.716 0.959 11.739 1.00 97.88 102 LYS A CA 1
ATOM 796 C C . LYS A 1 102 ? -5.398 1.650 11.383 1.00 97.88 102 LYS A C 1
ATOM 798 O O . LYS A 1 102 ? -5.074 1.751 10.205 1.00 97.88 102 LYS A O 1
ATOM 803 N N . ILE A 1 103 ? -4.626 2.073 12.385 1.00 98.50 103 ILE A N 1
ATOM 804 C CA . ILE A 1 103 ? -3.317 2.716 12.174 1.00 98.50 103 ILE A CA 1
ATOM 805 C C . ILE A 1 103 ? -2.366 1.783 11.410 1.00 98.50 103 ILE A C 1
ATOM 807 O O . ILE A 1 103 ? -1.633 2.219 10.520 1.00 98.50 103 ILE A O 1
ATOM 811 N N . SER A 1 104 ? -2.380 0.491 11.740 1.00 98.38 104 SER A N 1
ATOM 812 C CA . SER A 1 104 ? -1.545 -0.507 11.066 1.00 98.38 104 SER A CA 1
ATOM 813 C C . SER A 1 104 ? -1.936 -0.676 9.594 1.00 98.38 104 SER A C 1
ATOM 815 O O . SER A 1 104 ? -1.054 -0.669 8.737 1.00 98.38 104 SER A O 1
ATOM 817 N N . LEU A 1 105 ? -3.238 -0.733 9.292 1.00 98.31 105 LEU A N 1
ATOM 818 C CA . LEU A 1 105 ? -3.754 -0.808 7.920 1.00 98.31 105 LEU A CA 1
ATOM 819 C C . LEU A 1 105 ? -3.441 0.462 7.112 1.00 98.31 105 LEU A C 1
ATOM 821 O O . LEU A 1 105 ? -3.049 0.382 5.951 1.00 98.31 105 LEU A O 1
ATOM 825 N N . GLU A 1 106 ? -3.567 1.648 7.715 1.00 98.12 106 GLU A N 1
ATOM 826 C CA . GLU A 1 106 ? -3.211 2.918 7.065 1.00 98.12 106 GLU A CA 1
ATOM 827 C C . GLU A 1 106 ? -1.716 2.977 6.719 1.00 98.12 106 GLU A C 1
ATOM 829 O O . GLU A 1 106 ? -1.341 3.425 5.632 1.00 98.12 106 GLU A O 1
ATOM 834 N N . LYS A 1 107 ? -0.857 2.470 7.611 1.00 98.56 107 LYS A N 1
ATOM 835 C CA . LYS A 1 107 ? 0.580 2.341 7.354 1.00 98.56 107 LYS A CA 1
ATOM 836 C C . LYS A 1 107 ? 0.873 1.344 6.233 1.00 98.56 107 LYS A C 1
ATOM 838 O O . LYS A 1 107 ? 1.703 1.630 5.374 1.00 98.56 107 LYS A O 1
ATOM 843 N N . GLU A 1 108 ? 0.213 0.189 6.239 1.00 98.00 108 GLU A N 1
ATOM 844 C CA . GLU A 1 108 ? 0.348 -0.820 5.186 1.00 98.00 108 GLU A CA 1
ATOM 845 C C . GLU A 1 108 ? -0.038 -0.251 3.819 1.00 98.00 108 GLU A C 1
ATOM 847 O O . GLU A 1 108 ? 0.749 -0.338 2.877 1.00 98.00 108 GLU A O 1
ATOM 852 N N . LYS A 1 109 ? -1.183 0.436 3.737 1.00 98.25 109 LYS A N 1
ATOM 853 C CA . LYS A 1 109 ? -1.606 1.146 2.528 1.00 98.25 109 LYS A CA 1
ATOM 854 C C . LYS A 1 109 ? -0.535 2.132 2.049 1.00 98.25 109 LYS A C 1
ATOM 856 O O . LYS A 1 109 ? -0.179 2.122 0.875 1.00 98.25 109 LYS A O 1
ATOM 861 N N . GLY A 1 110 ? 0.007 2.948 2.956 1.00 97.69 110 GLY A N 1
ATOM 862 C CA . GLY A 1 110 ? 1.067 3.903 2.626 1.00 97.69 110 GLY A CA 1
ATOM 863 C C . GLY A 1 110 ? 2.322 3.233 2.056 1.00 97.69 110 GLY A C 1
ATOM 864 O O . GLY A 1 110 ? 2.895 3.727 1.087 1.00 97.69 110 GLY A O 1
ATOM 865 N N . ASN A 1 111 ? 2.722 2.082 2.602 1.00 98.06 111 ASN A N 1
ATOM 866 C CA . ASN A 1 111 ? 3.848 1.310 2.074 1.00 98.06 111 ASN A CA 1
ATOM 867 C C . ASN A 1 111 ? 3.560 0.764 0.666 1.00 98.06 111 ASN A C 1
ATOM 869 O O . ASN A 1 111 ? 4.425 0.860 -0.203 1.00 98.06 111 ASN A O 1
ATOM 873 N N . LEU A 1 112 ? 2.352 0.243 0.429 1.00 98.00 112 LEU A N 1
ATOM 874 C CA . LEU A 1 112 ? 1.930 -0.247 -0.888 1.00 98.00 112 LEU A CA 1
ATOM 875 C C . LEU A 1 112 ? 1.906 0.877 -1.934 1.00 98.00 112 LEU A C 1
ATOM 877 O O . LEU A 1 112 ? 2.331 0.675 -3.072 1.00 98.00 112 LEU A O 1
ATOM 881 N N . ASP A 1 113 ? 1.445 2.075 -1.562 1.00 97.56 113 ASP A N 1
ATOM 882 C CA . ASP A 1 113 ? 1.470 3.246 -2.444 1.00 97.56 113 ASP A CA 1
ATOM 883 C C . ASP A 1 113 ? 2.909 3.647 -2.816 1.00 97.56 113 ASP A C 1
ATOM 885 O O . ASP A 1 113 ? 3.191 3.914 -3.988 1.00 97.56 113 ASP A O 1
ATOM 889 N N . ILE A 1 114 ? 3.842 3.626 -1.855 1.00 97.62 114 ILE A N 1
ATOM 890 C CA . ILE A 1 114 ? 5.269 3.885 -2.111 1.00 97.62 114 ILE A CA 1
ATOM 891 C C . ILE A 1 114 ? 5.852 2.829 -3.060 1.00 97.62 114 ILE A C 1
ATOM 893 O O . ILE A 1 114 ? 6.471 3.181 -4.066 1.00 97.62 114 ILE A O 1
ATOM 897 N N . GLU A 1 115 ? 5.615 1.544 -2.786 1.00 96.75 115 GLU A N 1
ATOM 898 C CA . GLU A 1 115 ? 6.100 0.437 -3.617 1.00 96.75 115 GLU A CA 1
ATOM 899 C C . GLU A 1 115 ? 5.588 0.548 -5.061 1.00 96.75 115 GLU A C 1
ATOM 901 O O . GLU A 1 115 ? 6.342 0.390 -6.028 1.00 96.75 115 GLU A O 1
ATOM 906 N N . LYS A 1 116 ? 4.309 0.899 -5.223 1.00 96.62 116 LYS A N 1
ATOM 907 C CA . LYS A 1 116 ? 3.683 1.122 -6.527 1.00 96.62 116 LYS A CA 1
ATOM 908 C C . LYS A 1 116 ? 4.340 2.266 -7.297 1.00 96.62 116 LYS A C 1
ATOM 910 O O . LYS A 1 116 ? 4.558 2.137 -8.505 1.00 96.62 116 LYS A O 1
ATOM 915 N N . GLU A 1 117 ? 4.642 3.378 -6.632 1.00 94.81 117 GLU A N 1
ATOM 916 C CA . GLU A 1 117 ? 5.313 4.526 -7.249 1.00 94.81 117 GLU A CA 1
ATOM 917 C C . GLU A 1 117 ? 6.754 4.206 -7.652 1.00 94.81 117 GLU A C 1
ATOM 919 O O . GLU A 1 117 ? 7.183 4.540 -8.761 1.00 94.81 117 GLU A O 1
ATOM 924 N N . ASP A 1 118 ? 7.501 3.497 -6.812 1.00 93.25 118 ASP A N 1
ATOM 925 C CA . ASP A 1 118 ? 8.866 3.093 -7.145 1.00 93.25 118 ASP A CA 1
ATOM 926 C C . ASP A 1 118 ? 8.897 2.117 -8.325 1.00 93.25 118 ASP A C 1
ATOM 928 O O . ASP A 1 118 ? 9.696 2.280 -9.257 1.00 93.25 118 ASP A O 1
ATOM 932 N N . LEU A 1 119 ? 7.955 1.175 -8.378 1.00 94.38 119 LEU A N 1
ATOM 933 C CA . LEU A 1 119 ? 7.812 0.278 -9.518 1.00 94.38 119 LEU A CA 1
ATOM 934 C C . LEU A 1 119 ? 7.451 1.033 -10.811 1.00 94.38 119 LEU A C 1
ATOM 936 O O . LEU A 1 119 ? 7.997 0.729 -11.877 1.00 94.38 119 LEU A O 1
ATOM 940 N N . ARG A 1 120 ? 6.600 2.067 -10.738 1.00 94.19 120 ARG A N 1
ATOM 941 C CA . ARG A 1 120 ? 6.296 2.951 -11.882 1.00 94.19 120 ARG A CA 1
ATOM 942 C C . ARG A 1 120 ? 7.544 3.649 -12.413 1.00 94.19 120 ARG A C 1
ATOM 944 O O . ARG A 1 120 ? 7.740 3.675 -13.631 1.00 94.19 120 ARG A O 1
ATOM 951 N N . LYS A 1 121 ? 8.410 4.163 -11.534 1.00 92.94 121 LYS A N 1
ATOM 952 C CA . LYS A 1 121 ? 9.685 4.789 -11.935 1.00 92.94 121 LYS A CA 1
ATOM 953 C C . LYS A 1 121 ? 10.585 3.789 -12.660 1.00 92.94 121 LYS A C 1
ATOM 955 O O . LYS A 1 121 ? 11.101 4.095 -13.737 1.00 92.94 121 LYS A O 1
ATOM 960 N N . VAL A 1 122 ? 10.724 2.574 -12.121 1.00 92.88 122 VAL A N 1
ATOM 961 C CA . VAL A 1 122 ? 11.525 1.502 -12.738 1.00 92.88 122 VAL A CA 1
ATOM 962 C C . VAL A 1 122 ? 11.006 1.157 -14.136 1.00 92.88 122 VAL A C 1
ATOM 964 O O . VAL A 1 122 ? 11.792 1.077 -15.084 1.00 92.88 122 VAL A O 1
ATOM 967 N N . ILE A 1 123 ? 9.690 1.006 -14.300 1.00 93.06 123 ILE A N 1
ATOM 968 C CA . ILE A 1 123 ? 9.078 0.758 -15.612 1.00 93.06 123 ILE A CA 1
ATOM 969 C C . ILE A 1 123 ? 9.323 1.934 -16.561 1.00 93.06 123 ILE A C 1
ATOM 971 O O . ILE A 1 123 ? 9.668 1.713 -17.723 1.00 93.06 123 ILE A O 1
ATOM 975 N N . GLY A 1 124 ? 9.209 3.175 -16.082 1.00 88.25 124 GLY A N 1
ATOM 976 C CA . GLY A 1 124 ? 9.521 4.373 -16.863 1.00 88.25 124 GLY A CA 1
ATOM 977 C C . GLY A 1 124 ? 10.937 4.332 -17.447 1.00 88.25 124 GLY A C 1
ATOM 978 O O . GLY A 1 124 ? 11.121 4.512 -18.653 1.00 88.25 124 GLY A O 1
ATOM 979 N N . ILE A 1 125 ? 11.932 3.979 -16.627 1.00 90.50 125 ILE A N 1
ATOM 980 C CA . ILE A 1 125 ? 13.324 3.804 -17.069 1.00 90.50 125 ILE A CA 1
ATOM 981 C C . ILE A 1 125 ? 13.433 2.690 -18.121 1.00 90.50 125 ILE A C 1
ATOM 983 O O . ILE A 1 125 ? 14.086 2.866 -19.152 1.00 90.50 125 ILE A O 1
ATOM 987 N N . GLN A 1 126 ? 12.776 1.547 -17.909 1.00 89.81 126 GLN A N 1
ATOM 988 C CA . GLN A 1 126 ? 12.793 0.432 -18.863 1.00 89.81 126 GLN A CA 1
ATOM 989 C C . GLN A 1 126 ? 12.164 0.808 -20.214 1.00 89.81 126 GLN A C 1
ATOM 991 O O . GLN A 1 126 ? 12.666 0.398 -21.266 1.00 89.81 126 GLN A O 1
ATOM 996 N N . VAL A 1 127 ? 11.099 1.615 -20.211 1.00 92.12 127 VAL A N 1
ATOM 997 C CA . VAL A 1 127 ? 10.456 2.136 -21.428 1.00 92.12 127 VAL A CA 1
ATOM 998 C C . VAL A 1 127 ? 11.409 3.051 -22.199 1.00 92.12 127 VAL A C 1
ATOM 1000 O O . VAL A 1 127 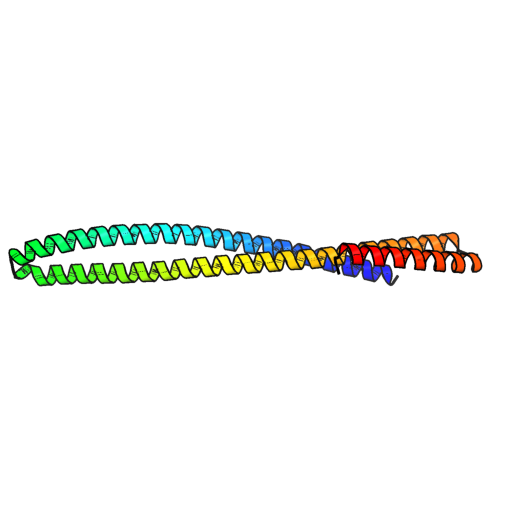? 11.537 2.906 -23.418 1.00 92.12 127 VAL A O 1
ATOM 1003 N N . LEU A 1 128 ? 12.128 3.943 -21.511 1.00 91.69 128 LEU A N 1
ATOM 1004 C CA . LEU A 1 128 ? 13.141 4.799 -22.137 1.00 91.69 128 LEU A CA 1
ATOM 1005 C C . LEU A 1 128 ? 14.273 3.966 -22.754 1.00 91.69 128 LEU A C 1
ATOM 1007 O O . LEU A 1 128 ? 14.578 4.108 -23.938 1.00 91.69 128 LEU A O 1
ATOM 1011 N N . GLN A 1 129 ? 14.817 3.005 -22.002 1.00 86.44 129 GLN A N 1
ATOM 1012 C CA . GLN A 1 129 ? 15.848 2.091 -22.504 1.00 86.44 129 GLN A CA 1
ATOM 1013 C C . GLN A 1 129 ? 15.377 1.288 -23.722 1.00 86.44 129 GLN A C 1
ATOM 1015 O O . GLN A 1 129 ? 16.155 1.020 -24.643 1.00 86.44 129 GLN A O 1
ATOM 1020 N N . LYS A 1 130 ? 14.106 0.872 -23.743 1.00 91.31 130 LYS A N 1
ATOM 1021 C CA . LYS A 1 130 ? 13.516 0.171 -24.886 1.00 91.31 130 LYS A CA 1
ATOM 1022 C C . LYS A 1 130 ? 13.514 1.073 -26.119 1.00 91.31 130 LYS A C 1
ATOM 1024 O O . LYS A 1 130 ? 13.986 0.636 -27.169 1.00 91.31 130 LYS A O 1
ATOM 1029 N N . LYS A 1 131 ? 13.047 2.316 -25.979 1.00 89.00 131 LYS A N 1
ATOM 1030 C CA . LYS A 1 131 ? 12.999 3.305 -27.065 1.00 89.00 131 LYS A CA 1
ATOM 1031 C C . LYS A 1 131 ? 14.390 3.575 -27.650 1.00 89.00 131 LYS A C 1
ATOM 1033 O O . LYS A 1 131 ? 14.545 3.600 -28.872 1.00 89.00 131 LYS A O 1
ATOM 1038 N N . ASP A 1 132 ? 15.411 3.673 -26.803 1.00 88.00 132 ASP A N 1
ATOM 1039 C CA . ASP A 1 132 ? 16.804 3.838 -27.235 1.00 88.00 132 ASP A CA 1
ATOM 1040 C C . ASP A 1 132 ? 17.323 2.642 -28.037 1.00 88.00 132 ASP A C 1
ATOM 1042 O O . ASP A 1 132 ? 17.960 2.806 -29.086 1.00 88.00 132 ASP A O 1
ATOM 1046 N N . ASN A 1 133 ? 17.034 1.421 -27.578 1.00 89.00 133 ASN A N 1
ATOM 1047 C CA . ASN A 1 133 ? 17.448 0.210 -28.285 1.00 89.00 133 ASN A CA 1
ATOM 1048 C C . ASN A 1 133 ? 16.712 0.065 -29.629 1.00 89.00 133 ASN A C 1
ATOM 1050 O O . ASN A 1 133 ? 17.316 -0.370 -30.610 1.00 89.00 133 ASN A O 1
ATOM 1054 N N . GLU A 1 134 ? 15.430 0.437 -29.694 1.00 89.62 134 GLU A N 1
ATOM 1055 C CA . GLU A 1 134 ? 14.645 0.451 -30.935 1.00 89.62 134 GLU A CA 1
ATOM 1056 C C . GLU A 1 134 ? 15.181 1.481 -31.934 1.00 89.62 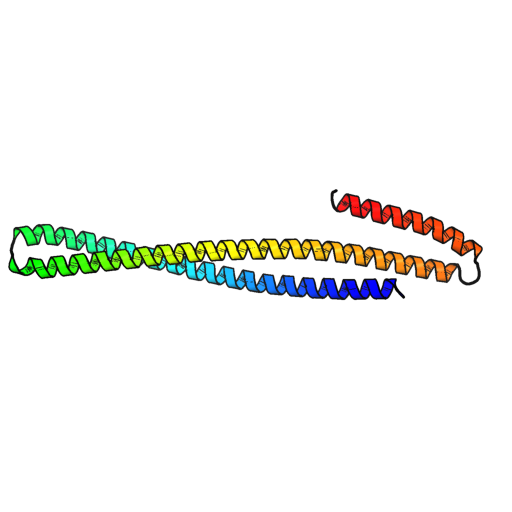134 GLU A C 1
ATOM 1058 O O . GLU A 1 134 ? 15.337 1.162 -33.114 1.00 89.62 134 GLU A O 1
ATOM 1063 N N . SER A 1 135 ? 15.530 2.682 -31.465 1.00 89.50 135 SER A N 1
ATOM 1064 C CA . SER A 1 135 ? 16.177 3.716 -32.281 1.00 89.50 135 SER A CA 1
ATOM 1065 C C . SER A 1 135 ? 17.520 3.233 -32.837 1.00 89.50 135 SER A C 1
ATOM 1067 O O . SER A 1 135 ? 17.748 3.271 -34.046 1.00 89.50 135 SER A O 1
ATOM 1069 N N . SER A 1 136 ? 18.368 2.662 -31.976 1.00 85.25 136 SER A N 1
ATOM 1070 C CA . SER A 1 136 ? 19.674 2.111 -32.363 1.00 85.25 136 SER A CA 1
ATOM 1071 C C . SER A 1 136 ? 19.543 0.974 -33.381 1.00 85.25 136 SER A C 1
ATOM 1073 O O . SER A 1 136 ? 20.342 0.861 -34.312 1.00 85.25 136 SER A O 1
ATOM 1075 N N . LYS A 1 137 ? 18.517 0.125 -33.231 1.00 87.56 137 LYS A N 1
ATOM 1076 C CA . LYS A 1 137 ? 18.218 -0.948 -34.184 1.00 87.56 137 LYS A CA 1
ATOM 1077 C C . LYS A 1 137 ? 17.831 -0.375 -35.552 1.00 87.56 137 LYS A C 1
ATOM 1079 O O . LYS A 1 137 ? 18.415 -0.799 -36.544 1.00 87.56 137 LYS A O 1
ATOM 1084 N N . LYS A 1 138 ? 16.917 0.601 -35.600 1.00 87.56 138 LYS A N 1
ATOM 1085 C CA . LYS A 1 138 ? 16.493 1.255 -36.852 1.00 87.56 138 LYS A CA 1
ATOM 1086 C C . LYS A 1 138 ? 17.655 1.952 -37.556 1.00 87.56 138 LYS A C 1
ATOM 1088 O O . LYS A 1 138 ? 17.815 1.792 -38.759 1.00 87.56 138 LYS A O 1
ATOM 1093 N N . GLN A 1 139 ? 18.492 2.679 -36.814 1.00 84.75 139 GLN A N 1
ATOM 1094 C CA . GLN A 1 139 ? 19.689 3.323 -37.367 1.00 84.75 139 GLN A CA 1
ATOM 1095 C C . GLN A 1 139 ? 20.627 2.294 -37.996 1.00 84.75 139 GLN A C 1
ATOM 1097 O O . GLN A 1 139 ? 21.049 2.460 -39.135 1.00 84.75 139 GLN A O 1
ATOM 1102 N N . ARG A 1 140 ? 20.894 1.186 -37.297 1.00 82.56 140 ARG A N 1
ATOM 1103 C CA . ARG A 1 140 ? 21.713 0.099 -37.839 1.00 82.56 140 ARG A CA 1
ATOM 1104 C C . ARG A 1 140 ? 21.109 -0.506 -39.109 1.00 82.56 140 ARG A C 1
ATOM 1106 O O . ARG A 1 140 ? 21.852 -0.800 -40.037 1.00 82.56 140 ARG A O 1
ATOM 1113 N N . GLU A 1 141 ? 19.794 -0.699 -39.157 1.00 85.19 141 GLU A N 1
ATOM 1114 C CA . GLU A 1 141 ? 19.096 -1.215 -40.343 1.00 85.19 141 GLU A CA 1
ATOM 1115 C C . GLU A 1 141 ? 19.190 -0.251 -41.537 1.00 85.19 141 GLU A C 1
ATOM 1117 O O . GLU A 1 141 ? 19.446 -0.705 -42.651 1.00 85.19 141 GLU A O 1
ATOM 1122 N N . ILE A 1 142 ? 19.061 1.063 -41.309 1.00 83.00 142 ILE A N 1
ATOM 1123 C CA . ILE A 1 142 ? 19.250 2.099 -42.341 1.00 83.00 142 ILE A CA 1
ATOM 1124 C C . ILE A 1 142 ? 20.679 2.056 -42.879 1.00 83.00 142 ILE A C 1
ATOM 1126 O O . ILE A 1 142 ? 20.865 1.905 -44.083 1.00 83.00 142 ILE A O 1
ATOM 1130 N N . ILE A 1 143 ? 21.680 2.096 -41.992 1.00 79.69 143 ILE A N 1
ATOM 1131 C CA . ILE A 1 143 ? 23.093 2.054 -42.382 1.00 79.69 143 ILE A CA 1
ATOM 1132 C C . ILE A 1 143 ? 23.369 0.796 -43.203 1.00 79.69 143 ILE A C 1
ATOM 1134 O O . ILE A 1 143 ? 23.914 0.894 -44.294 1.00 79.69 143 ILE A O 1
ATOM 1138 N N . LEU A 1 144 ? 22.968 -0.390 -42.737 1.00 80.12 144 LEU A N 1
ATOM 1139 C CA . LEU A 1 144 ? 23.192 -1.643 -43.472 1.00 80.12 144 LEU A CA 1
ATOM 1140 C C . LEU A 1 144 ? 22.532 -1.636 -44.859 1.00 80.12 144 LEU A C 1
ATOM 1142 O O . LEU A 1 144 ? 23.111 -2.154 -45.813 1.00 80.12 144 L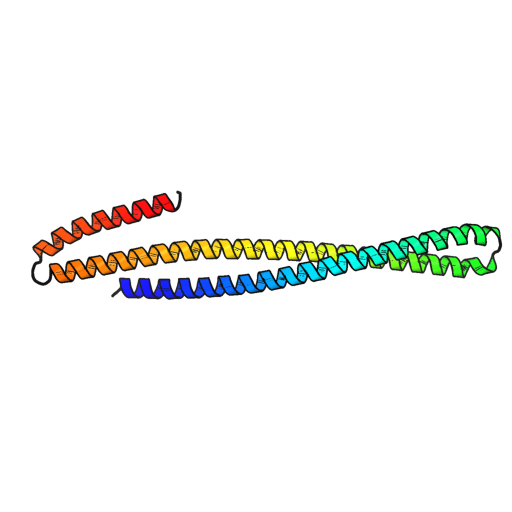EU A O 1
ATOM 1146 N N . LYS A 1 145 ? 21.351 -1.026 -44.991 1.00 80.50 145 LYS A N 1
ATOM 1147 C CA . LYS A 1 145 ? 20.660 -0.882 -46.276 1.00 80.50 145 LYS A CA 1
ATOM 1148 C C . LYS A 1 145 ? 21.382 0.089 -47.217 1.00 80.50 145 LYS A C 1
ATOM 1150 O O . LYS A 1 145 ? 21.529 -0.219 -48.393 1.00 80.50 145 LYS A O 1
ATOM 1155 N N . GLU A 1 146 ? 21.843 1.231 -46.712 1.00 74.56 146 GLU A N 1
ATOM 1156 C CA . GLU A 1 146 ? 22.533 2.265 -47.503 1.00 74.56 146 GLU A CA 1
ATOM 1157 C C . GLU A 1 146 ? 23.972 1.879 -47.869 1.00 74.56 146 GLU A C 1
ATOM 1159 O O . GLU A 1 146 ? 24.514 2.334 -48.875 1.00 74.56 146 GLU A O 1
ATOM 1164 N N . THR A 1 147 ? 24.592 1.023 -47.062 1.00 72.69 147 THR A N 1
ATOM 1165 C CA . THR A 1 147 ? 26.016 0.673 -47.166 1.00 72.69 147 THR A CA 1
ATOM 1166 C C . THR A 1 147 ? 26.260 -0.722 -47.722 1.00 72.69 147 THR A C 1
ATOM 1168 O O . THR A 1 147 ? 27.415 -1.110 -47.890 1.00 72.69 147 THR A O 1
ATOM 1171 N N . SER A 1 148 ? 25.198 -1.465 -48.054 1.00 61.59 148 SER A N 1
ATOM 1172 C CA . SER A 1 148 ? 25.306 -2.753 -48.743 1.00 61.59 148 SER A CA 1
ATOM 1173 C C . SER A 1 148 ? 26.111 -2.585 -50.040 1.00 61.59 148 SER A C 1
ATOM 1175 O O . SER A 1 148 ? 25.625 -2.021 -51.017 1.00 61.59 148 SER A O 1
ATOM 1177 N N . GLY A 1 149 ? 27.369 -3.040 -50.017 1.00 62.28 149 GLY A N 1
ATOM 1178 C CA . GLY A 1 149 ? 28.328 -2.952 -51.125 1.00 62.28 149 GLY A CA 1
ATOM 1179 C C . GLY A 1 149 ? 29.232 -1.707 -51.158 1.00 62.28 149 GLY A C 1
ATOM 1180 O O . GLY A 1 149 ? 29.951 -1.530 -52.138 1.00 62.28 149 GLY A O 1
ATOM 1181 N N . LYS A 1 150 ? 29.222 -0.835 -50.134 1.00 69.00 150 LYS A N 1
ATOM 1182 C CA . LYS A 1 150 ? 30.047 0.394 -50.068 1.00 69.00 150 LYS A CA 1
ATOM 1183 C C . LYS A 1 150 ? 30.665 0.600 -48.674 1.00 69.00 150 LYS A C 1
ATOM 1185 O O . LYS A 1 150 ? 30.165 1.384 -47.867 1.00 69.00 150 LYS A O 1
ATOM 1190 N N . GLU A 1 151 ? 31.787 -0.075 -48.417 1.00 68.00 151 GLU A N 1
ATOM 1191 C CA . GLU A 1 151 ? 32.541 -0.082 -47.143 1.00 68.00 151 GLU A CA 1
ATOM 1192 C C . GLU A 1 151 ? 32.900 1.329 -46.621 1.00 68.00 151 GLU A C 1
ATOM 1194 O O . GLU A 1 151 ? 32.788 1.628 -45.432 1.00 68.00 151 GLU A O 1
ATOM 1199 N N . THR A 1 152 ? 33.285 2.241 -47.518 1.00 64.94 152 THR A N 1
ATOM 1200 C CA . THR A 1 152 ? 33.662 3.627 -47.184 1.00 64.94 152 THR A CA 1
ATOM 1201 C C . THR A 1 152 ? 32.479 4.463 -46.704 1.00 64.94 152 THR A C 1
ATOM 1203 O O . THR A 1 152 ? 32.633 5.323 -45.837 1.00 64.94 152 THR A O 1
ATOM 1206 N N . LEU A 1 153 ? 31.281 4.197 -47.227 1.00 64.62 153 LEU A N 1
ATOM 1207 C CA . LEU A 1 153 ? 30.064 4.893 -46.818 1.00 64.62 153 LEU A CA 1
ATOM 1208 C C . LEU A 1 153 ? 29.608 4.429 -45.423 1.00 64.62 153 LEU A C 1
ATOM 1210 O O . LEU A 1 153 ? 29.110 5.230 -44.632 1.00 64.62 153 LEU A O 1
ATOM 1214 N N . TYR A 1 154 ? 29.861 3.159 -45.088 1.00 65.44 154 TYR A N 1
ATOM 1215 C CA . TYR A 1 154 ? 29.593 2.595 -43.763 1.00 65.44 154 TYR A CA 1
ATOM 1216 C C . TYR A 1 154 ? 30.381 3.288 -42.659 1.00 65.44 154 TYR A C 1
ATOM 1218 O O . TYR A 1 154 ? 29.801 3.676 -41.642 1.00 65.44 154 TYR A O 1
ATOM 1226 N N . GLN A 1 155 ? 31.683 3.496 -42.866 1.00 68.00 155 GLN A N 1
ATOM 1227 C CA . GLN A 1 155 ? 32.522 4.138 -41.854 1.00 68.00 155 GLN A CA 1
ATOM 1228 C C . GLN A 1 155 ? 32.098 5.585 -41.573 1.00 68.00 155 GLN A C 1
ATOM 1230 O O . GLN A 1 155 ? 32.064 5.990 -40.412 1.00 68.00 155 GLN A O 1
ATOM 1235 N N . LYS A 1 156 ? 31.681 6.340 -42.599 1.00 74.12 156 LYS A N 1
ATOM 1236 C CA . LYS A 1 156 ? 31.180 7.712 -42.425 1.00 74.12 156 LYS A CA 1
ATOM 1237 C C . LYS A 1 156 ? 29.887 7.756 -41.600 1.00 74.12 156 LYS A C 1
ATOM 1239 O O . LYS A 1 156 ? 29.799 8.510 -40.632 1.00 74.12 156 LYS A O 1
ATOM 1244 N N . TYR A 1 157 ? 28.899 6.923 -41.936 1.00 70.12 157 TYR A N 1
ATOM 1245 C CA . TYR A 1 157 ? 27.627 6.903 -41.207 1.00 70.12 157 TYR A CA 1
ATOM 1246 C C . TYR A 1 157 ? 27.755 6.368 -39.777 1.00 70.12 157 TYR A C 1
ATOM 1248 O O . TYR A 1 157 ? 26.990 6.773 -38.897 1.00 70.12 157 TYR A O 1
ATOM 1256 N N . LEU A 1 158 ? 28.724 5.487 -39.513 1.00 72.31 158 LEU A N 1
ATOM 1257 C CA . LEU A 1 158 ? 28.983 4.978 -38.170 1.00 72.31 158 LEU A CA 1
ATOM 1258 C C . LEU A 1 158 ? 29.390 6.101 -37.203 1.00 72.31 158 LEU A C 1
ATOM 1260 O O . LEU A 1 158 ? 28.870 6.157 -36.086 1.00 72.31 158 LEU A O 1
ATOM 1264 N N . GLU A 1 159 ? 30.266 7.010 -37.632 1.00 75.75 159 GLU A N 1
ATOM 1265 C CA . GLU A 1 159 ? 30.728 8.134 -36.807 1.00 75.75 159 GLU A CA 1
ATOM 1266 C C . GLU A 1 159 ? 29.611 9.157 -36.542 1.00 75.75 159 GLU A C 1
ATOM 1268 O O . GLU A 1 159 ? 29.387 9.553 -35.394 1.00 75.75 159 GLU A O 1
ATOM 1273 N N . GLU A 1 160 ? 28.806 9.492 -37.555 1.00 74.69 160 GLU A N 1
ATOM 1274 C CA . GLU A 1 160 ? 27.632 10.364 -37.383 1.00 74.69 160 GLU A CA 1
ATOM 1275 C C . GLU A 1 160 ? 26.596 9.762 -36.416 1.00 74.69 160 GLU A C 1
ATOM 1277 O O . GLU A 1 160 ? 25.962 10.464 -35.619 1.00 74.69 160 GLU A O 1
ATOM 1282 N N . THR A 1 161 ? 26.434 8.439 -36.448 1.00 69.50 161 THR A N 1
ATOM 1283 C CA . THR A 1 161 ? 25.477 7.725 -35.595 1.00 69.50 161 THR A CA 1
ATOM 1284 C C . THR A 1 161 ? 25.956 7.642 -34.147 1.00 69.50 161 THR A C 1
ATOM 1286 O O . THR A 1 161 ? 25.154 7.827 -33.228 1.00 69.50 161 THR A O 1
ATOM 1289 N N . LYS A 1 162 ? 27.261 7.438 -33.913 1.00 73.94 162 LYS A N 1
ATOM 1290 C CA . LYS A 1 162 ? 27.853 7.510 -32.565 1.00 73.94 162 LYS A CA 1
ATOM 1291 C C . LYS A 1 162 ? 27.618 8.879 -31.923 1.00 73.94 162 LYS A C 1
ATOM 1293 O O . LYS A 1 162 ? 27.218 8.928 -30.758 1.00 73.94 162 LYS A O 1
ATOM 1298 N N . ALA A 1 163 ? 27.791 9.963 -32.683 1.00 76.88 163 ALA A N 1
ATOM 1299 C CA . ALA A 1 163 ? 27.545 11.324 -32.208 1.00 76.88 163 ALA A CA 1
ATOM 1300 C C . ALA A 1 163 ? 26.068 11.549 -31.825 1.00 76.88 163 ALA A C 1
ATOM 1302 O O . ALA A 1 163 ? 25.772 12.039 -30.733 1.00 76.88 163 ALA A O 1
ATOM 1303 N N . LYS A 1 164 ? 25.123 11.102 -32.664 1.00 71.62 164 LYS A N 1
ATOM 1304 C CA . LYS A 1 164 ? 23.679 11.184 -32.365 1.00 71.62 164 LYS A CA 1
ATOM 1305 C C . LYS A 1 164 ? 23.278 10.345 -31.149 1.00 71.62 164 LYS A C 1
ATOM 1307 O O . LYS A 1 164 ? 22.502 10.803 -30.313 1.00 71.62 164 LYS A O 1
ATOM 1312 N N . ALA A 1 165 ? 23.816 9.133 -31.014 1.00 67.06 165 ALA A N 1
ATOM 1313 C CA . ALA A 1 165 ? 23.549 8.277 -29.859 1.00 67.06 165 ALA A CA 1
ATOM 1314 C C . ALA A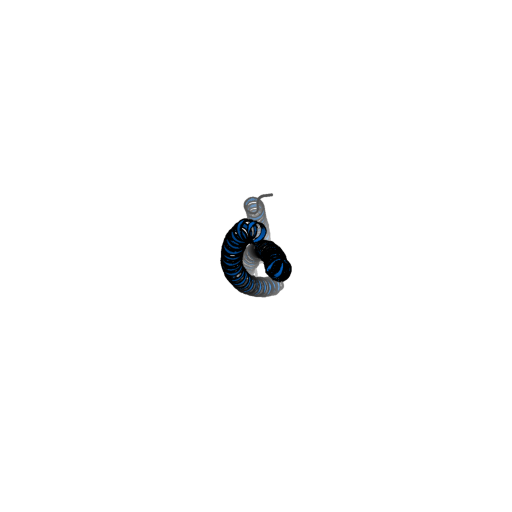 1 165 ? 24.088 8.883 -28.550 1.00 67.06 165 ALA A C 1
ATOM 1316 O O . ALA A 1 165 ? 23.459 8.735 -27.503 1.00 67.06 165 ALA A O 1
ATOM 1317 N N . ALA A 1 166 ? 25.227 9.582 -28.597 1.00 72.62 166 ALA A N 1
ATOM 1318 C CA . ALA A 1 166 ? 25.758 10.315 -27.449 1.00 72.62 166 ALA A CA 1
ATOM 1319 C C . ALA A 1 166 ? 24.846 11.485 -27.036 1.00 72.62 166 ALA A C 1
ATOM 1321 O O . ALA A 1 166 ? 24.554 11.632 -25.853 1.00 72.62 166 ALA A O 1
ATOM 1322 N N . GLN A 1 167 ? 24.314 12.247 -27.997 1.00 72.38 167 GLN A N 1
ATOM 1323 C CA . GLN A 1 167 ? 23.363 13.331 -27.716 1.00 72.38 167 GLN A CA 1
ATOM 1324 C C . GLN A 1 167 ? 22.054 12.834 -27.087 1.00 72.38 167 GLN A C 1
ATOM 1326 O O . GLN A 1 167 ? 21.547 13.455 -26.156 1.00 72.38 167 GLN A O 1
ATOM 1331 N N . ILE A 1 168 ? 21.510 11.706 -27.559 1.00 68.62 168 ILE A N 1
ATOM 1332 C CA . ILE A 1 168 ? 20.296 11.112 -26.974 1.00 68.62 168 ILE A CA 1
ATOM 1333 C C . ILE A 1 168 ? 20.557 10.680 -25.526 1.00 68.62 168 ILE A C 1
ATOM 1335 O O . ILE A 1 168 ? 19.764 11.006 -24.646 1.00 68.62 168 ILE A O 1
ATOM 1339 N N . ARG A 1 169 ? 21.695 10.018 -25.264 1.00 66.12 169 ARG A N 1
ATOM 1340 C CA . ARG A 1 169 ? 22.094 9.636 -23.899 1.00 66.12 169 ARG A CA 1
ATOM 1341 C C . ARG A 1 169 ? 22.222 10.846 -22.975 1.00 66.12 169 ARG A C 1
ATOM 1343 O O . ARG A 1 169 ? 21.744 10.779 -21.850 1.00 66.12 169 ARG A O 1
ATOM 1350 N N . SER A 1 170 ? 22.805 11.943 -23.460 1.00 73.31 170 SER A N 1
ATOM 1351 C CA . SER A 1 170 ? 22.935 13.190 -22.694 1.00 73.31 170 SER A CA 1
ATOM 1352 C C . SER A 1 170 ? 21.574 13.770 -22.303 1.00 73.31 170 SER A C 1
ATOM 1354 O O . SER A 1 170 ? 21.356 14.095 -21.143 1.00 73.31 170 SER A O 1
ATOM 1356 N N . ARG A 1 171 ? 20.627 13.833 -23.248 1.00 68.00 171 ARG A N 1
ATOM 1357 C CA . ARG A 1 171 ? 19.278 14.365 -22.989 1.00 68.00 171 ARG A CA 1
ATOM 1358 C C . ARG A 1 171 ? 18.472 13.500 -22.027 1.00 68.00 171 ARG A C 1
ATOM 1360 O O . ARG A 1 171 ? 17.656 14.012 -21.273 1.00 68.00 171 ARG A O 1
ATOM 1367 N N . ILE A 1 172 ? 18.676 12.185 -22.061 1.00 60.88 172 ILE A N 1
ATOM 1368 C CA . ILE A 1 172 ? 18.021 11.274 -21.118 1.00 60.88 172 ILE A CA 1
ATOM 1369 C C . ILE A 1 172 ? 18.559 11.494 -19.703 1.00 60.88 172 ILE A C 1
ATOM 1371 O O . ILE A 1 172 ? 17.763 11.527 -18.773 1.00 60.88 172 ILE A O 1
ATOM 1375 N N . PHE A 1 173 ? 19.867 11.708 -19.540 1.00 63.81 173 PHE A N 1
ATOM 1376 C CA . PHE A 1 173 ? 20.451 12.060 -18.243 1.00 63.81 173 PHE A CA 1
ATOM 1377 C C . PHE A 1 173 ? 19.912 13.393 -17.694 1.00 63.81 173 PHE A C 1
ATOM 1379 O O . PHE A 1 173 ? 19.518 13.433 -16.534 1.00 63.81 173 PHE A O 1
ATOM 1386 N N . GLU A 1 174 ? 19.783 14.435 -18.525 1.00 62.75 174 GLU A N 1
ATOM 1387 C CA . GLU A 1 174 ? 19.200 15.728 -18.112 1.00 62.75 174 GLU A CA 1
ATOM 1388 C C . GLU A 1 174 ? 17.731 15.616 -17.672 1.00 62.75 174 GLU A C 1
ATOM 1390 O O . GLU A 1 174 ? 17.323 16.234 -16.693 1.00 62.75 174 GLU A O 1
ATOM 1395 N N . ILE A 1 175 ? 16.921 14.815 -18.372 1.00 56.50 175 ILE A N 1
ATOM 1396 C CA . ILE A 1 175 ? 15.493 14.638 -18.051 1.00 56.50 175 ILE A CA 1
ATOM 1397 C C . ILE A 1 175 ? 15.295 13.826 -16.762 1.00 56.50 175 ILE A C 1
ATOM 1399 O O . ILE A 1 175 ? 14.288 13.994 -16.077 1.00 56.50 175 ILE A O 1
ATOM 1403 N N . ILE A 1 176 ? 16.239 12.943 -16.431 1.00 52.22 176 ILE A N 1
ATOM 1404 C CA . ILE A 1 176 ? 16.193 12.114 -15.218 1.00 52.22 176 ILE A CA 1
ATOM 1405 C C . ILE A 1 176 ? 16.662 12.900 -13.976 1.00 52.22 176 ILE A C 1
ATOM 1407 O O . ILE A 1 176 ? 16.401 12.458 -12.860 1.00 52.22 176 ILE A O 1
ATOM 1411 N N . GLY A 1 177 ? 17.247 14.094 -14.142 1.00 45.47 177 GLY A N 1
ATOM 1412 C CA . GLY A 1 177 ? 17.522 15.014 -13.036 1.00 45.47 177 GLY A CA 1
ATOM 1413 C C . GLY A 1 177 ? 18.590 14.506 -12.068 1.00 45.47 177 GLY A C 1
ATOM 1414 O O . GLY A 1 177 ? 18.330 14.381 -10.872 1.00 45.47 177 GLY A O 1
ATOM 1415 N N . ILE A 1 178 ? 19.784 14.223 -12.595 1.00 48.47 178 ILE A N 1
ATOM 1416 C CA . ILE A 1 178 ? 21.043 14.261 -11.832 1.00 48.47 178 ILE A CA 1
ATOM 1417 C C . ILE A 1 178 ? 21.843 15.453 -12.347 1.00 48.47 178 ILE A C 1
ATOM 1419 O O . ILE A 1 178 ? 21.913 15.590 -13.590 1.00 48.47 178 ILE A O 1
#

Radius of gyration: 35.28 Å; chains: 1; bounding box: 66×26×105 Å

Sequence (178 aa):
SFLQNKIKKLNLQIGQGNLMIKDIGIQIQGTEKEINVTSDKISETRFALKESLRILNKESKKGDIEILLGSEQMSDFFTHLTNLETLNSKISGSLTNIESLKISLEKEKGNLDIEKEDLRKVIGIQVLQKKDNESSKKQREIILKETSGKETLYQKYLEETKAKAAQIRSRIFEIIGI